Protein AF-A0AAV6K0D8-F1 (afdb_monomer)

Organism: NCBI:txid479676

Foldseek 3Di:
DDDPDDDPDDDDDDDPPCVVVDDDPQPPDPVSVVVVCVVVVVDDPDPPPPDDDDPPCPPVNDDDFDADPVRDGDDPVVSVLVVVCVVVVPDDDPVVVVVVVVVVVVVVVVVVVVD

Radius of gyration: 26.39 Å; Cα contacts (8 Å, |Δi|>4): 30; chains: 1; bounding box: 47×35×94 Å

pLDDT: mean 72.7, std 17.86, range [39.28, 94.81]

Secondary structure (DSSP, 8-state):
----------------GGGGGS-----SSHHHHHHHHHHTT-S--------SS-----TT------B-TTSPBPPHHHHHHHHHHHHH-----HHHHHHHHHHHHHHHHHHHH--

Mean predicted aligned error: 16.06 Å

Structure (mmCIF, N/CA/C/O backbone):
data_AF-A0AAV6K0D8-F1
#
_entry.id   AF-A0AAV6K0D8-F1
#
loop_
_atom_site.group_PDB
_atom_site.id
_atom_site.type_symbol
_atom_site.label_atom_id
_atom_site.label_alt_id
_atom_site.label_comp_id
_atom_site.label_asym_id
_atom_site.label_entity_id
_atom_site.label_seq_id
_atom_site.pdbx_PDB_ins_code
_atom_site.Cartn_x
_atom_site.Cartn_y
_atom_site.Cartn_z
_atom_site.occupancy
_atom_site.B_iso_or_equiv
_atom_site.auth_seq_id
_atom_site.auth_comp_id
_atom_site.auth_asym_id
_atom_site.auth_atom_id
_atom_site.pdbx_PDB_model_num
ATOM 1 N N . MET A 1 1 ? -28.947 4.432 73.920 1.00 40.81 1 MET A N 1
ATOM 2 C CA . MET A 1 1 ? -29.376 4.287 72.514 1.00 40.81 1 MET A CA 1
ATOM 3 C C . MET A 1 1 ? -28.165 4.630 71.675 1.00 40.81 1 MET A C 1
ATOM 5 O O . MET A 1 1 ? -27.810 5.796 71.593 1.00 40.81 1 MET A O 1
ATOM 9 N N . ASN A 1 2 ? -27.459 3.592 71.236 1.00 39.88 2 ASN A N 1
ATOM 10 C CA . ASN A 1 2 ? -26.191 3.680 70.520 1.00 39.88 2 ASN A CA 1
ATOM 11 C C . ASN A 1 2 ? -26.506 3.581 69.026 1.00 39.88 2 ASN A C 1
ATOM 13 O O . ASN A 1 2 ? -27.151 2.613 68.634 1.00 39.88 2 ASN A O 1
ATOM 17 N N . ASP A 1 3 ? -26.056 4.541 68.223 1.00 46.84 3 ASP A N 1
ATOM 18 C CA . ASP A 1 3 ? -26.129 4.485 66.758 1.00 46.84 3 ASP A CA 1
ATOM 19 C C . ASP A 1 3 ? -24.735 4.764 66.174 1.00 46.84 3 ASP A C 1
ATOM 21 O O . ASP A 1 3 ? -24.443 5.828 65.625 1.00 46.84 3 ASP A O 1
ATOM 25 N N . ASP A 1 4 ? -23.851 3.776 66.311 1.00 48.91 4 ASP A N 1
ATOM 26 C CA . ASP A 1 4 ? -22.557 3.726 65.630 1.00 48.91 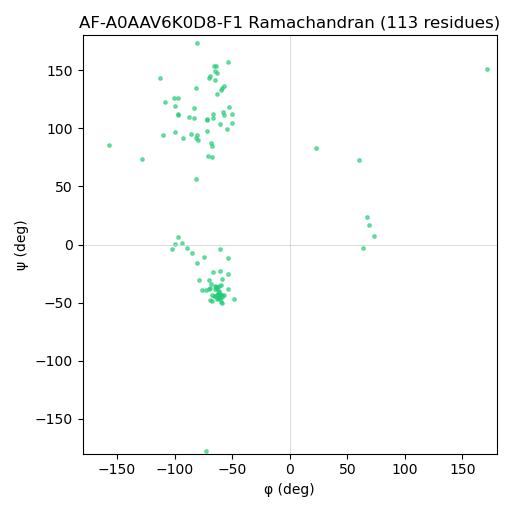4 ASP A CA 1
ATOM 27 C C . ASP A 1 4 ? -22.762 3.249 64.185 1.00 48.91 4 ASP A C 1
ATOM 29 O O . ASP A 1 4 ? -22.745 2.060 63.865 1.00 48.91 4 ASP A O 1
ATOM 33 N N . ARG A 1 5 ? -22.990 4.199 63.274 1.00 48.75 5 ARG A N 1
ATOM 34 C CA . ARG A 1 5 ? -23.107 3.921 61.837 1.00 48.75 5 ARG A CA 1
ATOM 35 C C . ARG A 1 5 ? -21.716 3.801 61.208 1.00 48.75 5 ARG A C 1
ATOM 37 O O . ARG A 1 5 ? -21.138 4.786 60.747 1.00 48.75 5 ARG A O 1
ATOM 44 N N . GLU A 1 6 ? -21.191 2.578 61.168 1.00 53.75 6 GLU A N 1
ATOM 45 C CA . GLU A 1 6 ? -19.944 2.207 60.486 1.00 53.75 6 GLU A CA 1
ATOM 46 C C . GLU A 1 6 ? -19.897 2.706 59.027 1.00 53.75 6 GLU A C 1
ATOM 48 O O . GLU A 1 6 ? -20.598 2.222 58.131 1.00 53.75 6 GLU A O 1
ATOM 53 N N . LYS A 1 7 ? -19.005 3.664 58.754 1.00 48.75 7 LYS A N 1
ATOM 54 C CA . LYS A 1 7 ? -18.615 4.057 57.394 1.00 48.75 7 LYS A CA 1
ATOM 55 C C . LYS A 1 7 ? -17.756 2.948 56.781 1.00 48.75 7 LYS A C 1
ATOM 57 O O . LYS A 1 7 ? -16.547 2.901 57.001 1.00 48.75 7 LYS A O 1
ATOM 62 N N . LYS A 1 8 ? -18.364 2.078 55.968 1.00 46.62 8 LYS A N 1
ATOM 63 C CA . LYS A 1 8 ? -17.636 1.113 55.126 1.00 46.62 8 LYS A CA 1
ATOM 64 C C . LYS A 1 8 ? -16.717 1.852 54.147 1.00 46.62 8 LYS A C 1
ATOM 66 O O . LYS A 1 8 ? -17.166 2.396 53.139 1.00 46.62 8 LYS A O 1
ATOM 71 N N . LYS A 1 9 ? -15.416 1.864 54.445 1.00 42.53 9 LYS A N 1
ATOM 72 C CA . LYS A 1 9 ? -14.358 2.297 53.527 1.00 42.53 9 LYS A CA 1
ATOM 73 C C . LYS A 1 9 ? -14.294 1.295 52.370 1.00 42.53 9 LYS A C 1
ATOM 75 O O . LYS A 1 9 ? -13.936 0.139 52.577 1.00 42.53 9 LYS A O 1
ATOM 80 N N . LYS A 1 10 ? -14.657 1.718 51.154 1.00 39.75 10 LYS A N 1
ATOM 81 C CA . LYS A 1 10 ? -14.321 0.969 49.935 1.00 39.75 10 LYS A CA 1
ATOM 82 C C . LYS A 1 10 ? -12.802 1.015 49.779 1.00 39.75 10 LYS A C 1
ATOM 84 O O . LYS A 1 10 ? -12.243 2.070 49.502 1.00 39.75 10 LYS A O 1
ATOM 89 N N . ILE A 1 11 ? -12.156 -0.121 50.006 1.00 39.28 11 ILE A N 1
ATOM 90 C CA . ILE A 1 11 ? -10.742 -0.328 49.704 1.00 39.28 11 ILE A CA 1
ATOM 91 C C . ILE A 1 11 ? -10.648 -0.412 48.178 1.00 39.28 11 ILE A C 1
ATOM 93 O O . ILE A 1 11 ? -11.128 -1.370 47.577 1.00 39.28 11 ILE A O 1
ATOM 97 N N . VAL A 1 12 ? -10.110 0.630 47.548 1.00 48.38 12 VAL A N 1
ATOM 98 C CA . VAL A 1 12 ? -9.714 0.590 46.137 1.00 48.38 12 VAL A CA 1
ATOM 99 C C . VAL A 1 12 ? -8.330 -0.045 46.113 1.00 48.38 12 VAL A C 1
ATOM 101 O O . VAL A 1 12 ? -7.377 0.538 46.627 1.00 48.38 12 VAL A O 1
ATOM 104 N N . ALA A 1 13 ? -8.250 -1.275 45.609 1.00 48.53 13 ALA A N 1
ATOM 105 C CA . ALA A 1 13 ? -6.985 -1.970 45.417 1.00 48.53 13 ALA A CA 1
ATOM 106 C C . ALA A 1 13 ? -6.133 -1.231 44.362 1.00 48.53 13 ALA A C 1
ATOM 108 O O . ALA A 1 13 ? -6.697 -0.718 43.390 1.00 48.53 13 ALA A O 1
ATOM 109 N N . PRO A 1 14 ? -4.806 -1.142 44.558 1.00 56.75 14 PRO A N 1
ATOM 110 C CA . PRO A 1 14 ? -3.899 -0.506 43.608 1.00 56.75 14 PRO A CA 1
ATOM 111 C C . PRO A 1 14 ? -3.900 -1.261 42.267 1.00 56.75 14 PRO A C 1
ATOM 113 O O . PRO A 1 14 ? -4.110 -2.475 42.253 1.00 56.75 14 PRO A O 1
ATOM 116 N N . PRO A 1 15 ? -3.708 -0.569 41.130 1.00 52.38 15 PRO A N 1
ATOM 117 C CA . PRO A 1 15 ? -3.683 -1.225 39.832 1.00 52.38 15 PRO A C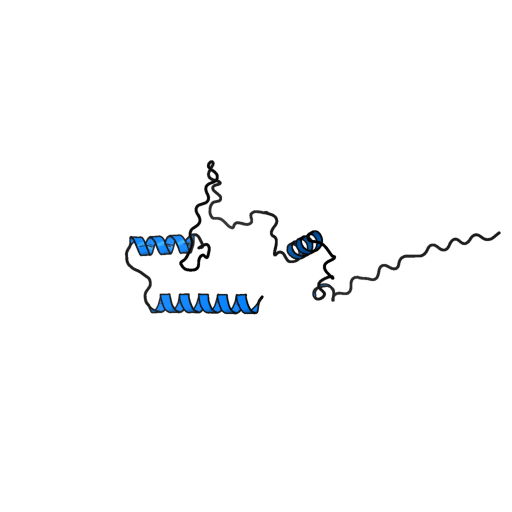A 1
ATOM 118 C C . PRO A 1 15 ? -2.393 -2.040 39.699 1.00 52.38 15 PRO A C 1
ATOM 120 O O . PRO A 1 15 ? -1.310 -1.481 39.548 1.00 52.38 15 PRO A O 1
ATOM 123 N N . ASP A 1 16 ? -2.521 -3.363 39.761 1.00 43.91 16 ASP A N 1
ATOM 124 C CA . ASP A 1 16 ? -1.415 -4.282 39.517 1.00 43.91 16 ASP A CA 1
ATOM 125 C C . ASP A 1 16 ? -0.863 -4.088 38.089 1.00 43.91 16 ASP A C 1
ATOM 127 O O . ASP A 1 16 ? -1.600 -4.069 37.094 1.00 43.91 16 ASP A O 1
ATOM 131 N N . GLU A 1 17 ? 0.463 -3.993 37.990 1.00 53.69 17 GLU A N 1
ATOM 132 C CA . GLU A 1 17 ? 1.268 -3.739 36.780 1.00 53.69 17 GLU A CA 1
ATOM 133 C C . GLU A 1 17 ? 1.104 -4.807 35.671 1.00 53.69 17 GLU A C 1
ATOM 135 O O . GLU A 1 17 ? 1.629 -4.673 34.568 1.00 53.69 17 GLU A O 1
ATOM 140 N N . THR A 1 18 ? 0.330 -5.865 35.929 1.00 48.56 18 THR A N 1
ATOM 141 C CA . THR A 1 18 ? 0.023 -6.956 34.986 1.00 48.56 18 THR A CA 1
ATOM 142 C C . THR A 1 18 ? -1.216 -6.699 34.119 1.00 48.56 18 THR A C 1
ATOM 144 O O . THR A 1 18 ? -1.518 -7.482 33.216 1.00 48.56 18 THR A O 1
ATOM 147 N N . THR A 1 19 ? -1.919 -5.584 34.339 1.00 48.91 19 THR A N 1
ATOM 148 C CA . THR A 1 19 ? -3.094 -5.164 33.552 1.00 48.91 19 THR A CA 1
ATOM 149 C C . THR A 1 19 ? -2.797 -4.929 32.071 1.00 48.91 19 THR A C 1
ATOM 151 O O . THR A 1 19 ? -3.692 -5.087 31.248 1.00 48.91 19 THR A O 1
ATOM 154 N N . PHE A 1 20 ? -1.544 -4.655 31.700 1.00 48.84 20 PHE A N 1
ATOM 155 C CA . PHE A 1 20 ? -1.149 -4.484 30.299 1.00 48.84 20 PHE A CA 1
ATOM 156 C C . PHE A 1 20 ? -1.266 -5.774 29.461 1.00 48.84 20 PHE A C 1
ATOM 158 O O . PHE A 1 20 ? -1.418 -5.708 28.245 1.00 48.84 20 PHE A O 1
ATOM 165 N N . LEU A 1 21 ? -1.224 -6.954 30.094 1.00 54.94 21 LEU A N 1
ATOM 166 C CA . LEU A 1 21 ? -1.291 -8.258 29.414 1.00 54.94 21 LEU A CA 1
ATOM 167 C C . LEU A 1 21 ? -2.665 -8.935 29.515 1.00 54.94 21 LEU A C 1
ATOM 169 O O . LEU A 1 21 ? -2.865 -10.006 28.941 1.00 54.94 21 LEU A O 1
ATOM 173 N N . ARG A 1 22 ? -3.613 -8.345 30.250 1.00 53.88 22 ARG A N 1
ATOM 174 C CA . ARG A 1 22 ? -4.943 -8.917 30.460 1.00 53.88 22 ARG A CA 1
ATOM 175 C C . ARG A 1 22 ? -5.964 -8.067 29.717 1.00 53.88 22 ARG A C 1
ATOM 177 O O . ARG A 1 22 ? -6.452 -7.082 30.261 1.00 53.88 22 ARG A O 1
ATOM 184 N N . GLU A 1 23 ? -6.290 -8.457 28.484 1.00 59.50 23 GLU A N 1
ATOM 185 C CA . GLU A 1 23 ? -7.424 -7.866 27.767 1.00 59.50 23 GLU A CA 1
ATOM 186 C C . GLU A 1 23 ? -8.666 -7.969 28.663 1.00 59.50 23 GLU A C 1
ATOM 188 O O . GLU A 1 23 ? -9.065 -9.057 29.095 1.00 59.50 23 GLU A O 1
ATOM 193 N N . ALA A 1 24 ? -9.233 -6.815 29.023 1.00 62.50 24 ALA A N 1
ATOM 194 C CA . ALA A 1 24 ? -10.448 -6.766 29.815 1.00 62.50 24 ALA A CA 1
ATOM 195 C C . ALA A 1 24 ? -11.545 -7.547 29.070 1.00 62.50 24 ALA A C 1
ATOM 197 O O . ALA A 1 24 ? -11.670 -7.390 27.853 1.00 62.50 24 ALA A O 1
ATOM 198 N N . PRO A 1 25 ? -12.344 -8.387 29.757 1.00 63.94 25 PRO A N 1
ATOM 199 C CA . PRO A 1 25 ? -13.426 -9.112 29.109 1.00 63.94 25 PRO A CA 1
ATOM 200 C C . PRO A 1 25 ? -14.350 -8.092 28.449 1.00 63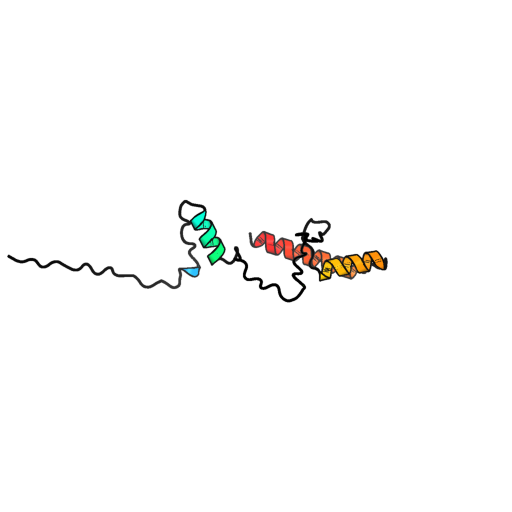.94 25 PRO A C 1
ATOM 202 O O . PRO A 1 25 ? -14.996 -7.295 29.132 1.00 63.94 25 PRO A O 1
ATOM 205 N N . ILE A 1 26 ? -14.365 -8.090 27.116 1.00 67.38 26 ILE A N 1
ATOM 206 C CA . ILE A 1 26 ? -15.180 -7.176 26.325 1.00 67.38 26 ILE A CA 1
ATOM 207 C C . ILE A 1 26 ? -16.626 -7.410 26.766 1.00 67.38 26 ILE A C 1
ATOM 209 O O . ILE A 1 26 ? -17.168 -8.507 26.612 1.00 67.38 26 ILE A O 1
ATOM 213 N N . GLY A 1 27 ? -17.237 -6.405 27.397 1.00 68.56 27 GLY A N 1
ATOM 214 C CA . GLY A 1 27 ? -18.651 -6.461 27.753 1.00 68.56 27 GLY A CA 1
ATOM 215 C C . GLY A 1 27 ? -19.497 -6.785 26.517 1.00 68.56 27 GLY A C 1
ATOM 216 O O . GLY A 1 27 ? -19.082 -6.555 25.384 1.00 68.56 27 GLY A O 1
ATOM 217 N N . LYS A 1 28 ? -20.698 -7.330 26.709 1.00 71.94 28 LYS A N 1
ATOM 218 C CA . LYS A 1 28 ? -21.583 -7.732 25.605 1.00 71.94 28 LYS A CA 1
ATOM 219 C C . LYS A 1 28 ? -22.085 -6.495 24.836 1.00 71.94 28 LYS A C 1
ATOM 221 O O . LYS A 1 28 ? -23.155 -5.983 25.143 1.00 71.94 28 LYS A O 1
ATOM 226 N N . GLY A 1 29 ? -21.321 -5.993 23.865 1.00 84.06 29 GLY A N 1
ATOM 227 C CA . GLY A 1 29 ? -21.762 -4.910 22.985 1.00 84.06 29 GLY A CA 1
ATOM 228 C C . GLY A 1 29 ? -20.677 -4.335 22.071 1.00 84.06 29 GLY A C 1
ATOM 229 O O . GLY A 1 29 ? -19.503 -4.285 22.429 1.00 84.06 29 GLY A O 1
ATOM 230 N N . LEU A 1 30 ? -21.100 -3.828 20.907 1.00 85.69 30 LEU A N 1
ATOM 231 C CA . LEU A 1 30 ? -20.235 -3.179 19.907 1.00 85.69 30 LEU A CA 1
ATOM 232 C C . LEU A 1 30 ? -19.484 -1.956 20.467 1.00 85.69 30 LEU A C 1
ATOM 234 O O . LEU A 1 30 ? -18.367 -1.658 20.056 1.00 85.69 30 LEU A O 1
ATOM 238 N N . ALA A 1 31 ? -20.070 -1.263 21.444 1.00 84.50 31 ALA A N 1
ATOM 239 C CA . ALA A 1 31 ? -19.425 -0.129 22.102 1.00 84.50 31 ALA A CA 1
ATOM 240 C C . ALA A 1 31 ? -18.152 -0.543 22.860 1.00 84.50 31 ALA A C 1
ATOM 242 O O . ALA A 1 31 ? -17.151 0.167 22.822 1.00 84.50 31 ALA A O 1
ATOM 243 N N . ALA A 1 32 ? -18.164 -1.715 23.506 1.00 84.94 32 ALA A N 1
ATOM 244 C CA . ALA A 1 32 ? -16.998 -2.228 24.217 1.00 84.94 32 ALA A CA 1
ATOM 245 C C . ALA A 1 32 ? -15.891 -2.653 23.241 1.00 84.94 32 ALA A C 1
ATOM 247 O O . ALA A 1 32 ? -14.721 -2.388 23.502 1.00 84.94 32 ALA A O 1
ATOM 248 N N . THR A 1 33 ? -16.253 -3.246 22.094 1.00 85.06 33 THR A N 1
ATOM 249 C CA . THR A 1 33 ? -15.277 -3.563 21.041 1.00 85.06 33 THR A CA 1
ATOM 250 C C . THR A 1 33 ? -14.664 -2.298 20.442 1.00 85.06 33 THR A C 1
ATOM 252 O O . THR A 1 33 ? -13.451 -2.240 20.296 1.00 85.06 33 THR A O 1
ATOM 255 N N . LEU A 1 34 ? -15.464 -1.266 20.139 1.00 86.38 34 LEU A N 1
ATOM 256 C CA . LEU A 1 34 ? -14.955 -0.002 19.588 1.00 86.38 34 LEU A CA 1
ATOM 257 C C . LEU A 1 34 ? -13.979 0.682 20.551 1.00 86.38 34 LEU A C 1
ATOM 259 O O . LEU A 1 34 ? -12.898 1.079 20.129 1.00 86.38 34 LEU A O 1
ATOM 263 N N . LYS A 1 35 ? -14.321 0.731 21.843 1.00 85.38 35 LYS A N 1
ATOM 264 C CA . LYS A 1 35 ? -13.452 1.289 22.884 1.00 85.38 35 LYS A CA 1
ATOM 265 C C . LYS A 1 35 ? -12.121 0.538 22.998 1.00 85.38 35 LYS A C 1
ATOM 267 O O . LYS A 1 35 ? -11.073 1.164 23.066 1.00 85.38 35 LYS A O 1
ATOM 272 N N . LEU A 1 36 ? -12.145 -0.796 22.947 1.00 85.31 36 LEU A N 1
ATOM 273 C CA . LEU A 1 36 ? -10.921 -1.603 22.957 1.00 85.31 36 LEU A CA 1
ATOM 274 C C . LEU A 1 36 ? -10.065 -1.379 21.697 1.00 85.31 36 LEU A C 1
ATOM 276 O O . LEU A 1 36 ? -8.842 -1.334 21.781 1.00 85.31 36 LEU A O 1
ATOM 280 N N . LEU A 1 37 ? -10.683 -1.229 20.522 1.00 85.25 37 LEU A N 1
ATOM 281 C CA . LEU A 1 37 ? -9.961 -0.944 19.277 1.00 85.25 37 LEU A CA 1
ATOM 282 C C . LEU A 1 37 ? -9.338 0.464 19.270 1.00 85.25 37 LEU A C 1
ATOM 284 O O . LEU A 1 37 ? -8.266 0.645 18.690 1.00 85.25 37 LEU A O 1
ATOM 288 N N . GLU A 1 38 ? -9.998 1.436 19.897 1.00 84.88 38 GLU A N 1
ATOM 289 C CA . GLU A 1 38 ? -9.477 2.788 20.122 1.00 84.88 38 GLU A CA 1
ATOM 290 C C . GLU A 1 38 ? -8.295 2.766 21.104 1.00 84.88 38 GLU A C 1
ATOM 292 O O . GLU A 1 38 ? -7.221 3.259 20.770 1.00 84.88 38 GLU A O 1
ATOM 297 N N . GLU A 1 39 ? -8.431 2.091 22.252 1.00 83.81 39 GLU A N 1
ATOM 298 C CA . GLU A 1 39 ? -7.346 1.891 23.231 1.00 83.81 39 GLU A CA 1
ATOM 299 C C . GLU A 1 39 ? -6.139 1.148 22.624 1.00 83.81 39 GLU A C 1
ATOM 301 O O . GLU A 1 39 ? -4.988 1.459 22.928 1.00 83.81 39 GLU A O 1
ATOM 306 N N . ARG A 1 40 ? -6.387 0.200 21.709 1.00 83.25 40 ARG A N 1
ATOM 307 C CA . ARG A 1 40 ? -5.353 -0.519 20.943 1.00 83.25 40 ARG A CA 1
ATOM 308 C C . ARG A 1 40 ? -4.720 0.334 19.832 1.00 83.25 40 ARG A C 1
ATOM 310 O O . ARG A 1 40 ? -3.740 -0.092 19.223 1.00 83.25 40 ARG A O 1
ATOM 317 N N . GLY A 1 41 ? -5.277 1.506 19.525 1.00 80.94 41 GLY A N 1
ATOM 318 C CA . GLY A 1 41 ? -4.828 2.368 18.428 1.00 80.94 41 GLY A CA 1
ATOM 319 C C . GLY A 1 41 ? -5.105 1.798 17.031 1.00 80.94 41 GLY A C 1
ATOM 320 O O . GLY A 1 41 ? -4.508 2.243 16.051 1.00 80.94 41 GLY A O 1
ATOM 321 N N . ALA A 1 42 ? -5.990 0.800 16.926 1.00 80.44 42 ALA A N 1
ATOM 322 C CA . ALA A 1 42 ? -6.444 0.236 15.654 1.00 80.44 42 ALA A CA 1
ATOM 323 C C . ALA A 1 42 ? -7.495 1.133 14.984 1.00 80.44 42 ALA A C 1
ATOM 325 O O . ALA A 1 42 ? -7.578 1.191 13.757 1.00 80.44 42 ALA A O 1
ATOM 326 N N . LEU A 1 43 ? -8.277 1.851 15.794 1.00 72.56 43 LEU A N 1
ATOM 327 C CA . LEU A 1 43 ? -9.119 2.946 15.338 1.00 72.56 43 LEU A CA 1
ATOM 328 C C . LEU A 1 43 ? -8.380 4.255 15.587 1.00 72.56 43 LEU A C 1
ATOM 330 O O . LEU A 1 43 ? -8.167 4.657 16.725 1.00 72.56 43 LEU A O 1
ATOM 334 N N . ARG A 1 44 ? -7.989 4.913 14.499 1.00 70.12 44 ARG A N 1
ATOM 335 C CA . ARG A 1 44 ? -7.567 6.309 14.532 1.00 70.12 44 ARG A CA 1
ATOM 336 C C . ARG A 1 44 ? -8.817 7.163 14.363 1.00 70.12 44 ARG A C 1
ATOM 338 O O . ARG A 1 44 ? -9.400 7.184 13.279 1.00 70.12 44 ARG A O 1
ATOM 345 N N . THR A 1 45 ? -9.240 7.846 15.422 1.00 62.06 45 THR A N 1
ATOM 346 C CA . THR A 1 45 ? -10.038 9.066 15.275 1.00 62.06 45 THR A CA 1
ATOM 347 C C . THR A 1 45 ? -9.193 10.034 14.451 1.00 62.06 45 THR A C 1
ATOM 349 O O . THR A 1 45 ? -7.973 10.075 14.606 1.00 62.06 45 THR A O 1
ATOM 352 N N . GLN A 1 46 ? -9.786 10.691 13.457 1.00 58.25 46 GLN A N 1
ATOM 353 C CA . GLN A 1 46 ? -9.021 11.490 12.504 1.00 58.25 46 GLN A CA 1
ATOM 354 C C . GLN A 1 46 ? -8.421 12.724 13.187 1.00 58.25 46 GLN A C 1
ATOM 356 O O . GLN A 1 46 ? -9.003 13.7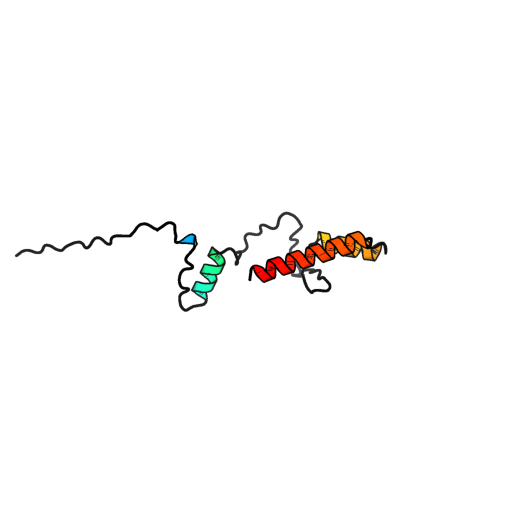99 13.164 1.00 58.25 46 GLN A O 1
ATOM 361 N N . GLU A 1 47 ? -7.234 12.573 13.760 1.00 59.47 47 G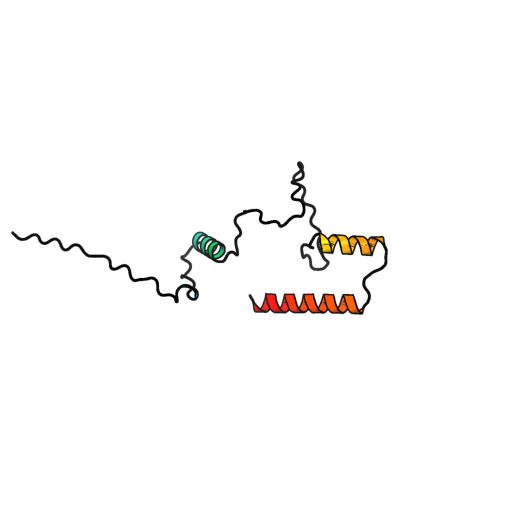LU A N 1
ATOM 362 C CA . GLU A 1 47 ? -6.227 13.619 13.732 1.00 59.47 47 GLU A CA 1
ATOM 363 C C . GLU A 1 47 ? -5.304 13.265 12.567 1.00 59.47 47 GLU A C 1
ATOM 365 O O . GLU A 1 47 ? -4.677 12.200 12.519 1.00 59.47 47 GLU A O 1
ATOM 370 N N . THR A 1 48 ? -5.370 14.097 11.533 1.00 54.25 48 THR A N 1
ATOM 371 C CA . THR A 1 48 ? -4.691 13.940 10.248 1.00 54.25 48 THR A CA 1
ATOM 372 C C . THR A 1 48 ? -3.181 14.078 10.417 1.00 54.25 48 THR A C 1
ATOM 374 O O . THR A 1 48 ? -2.582 15.066 10.004 1.00 54.25 48 THR A O 1
ATOM 377 N N . ASP A 1 49 ? -2.531 13.056 10.966 1.00 47.25 49 ASP A N 1
ATOM 378 C CA . ASP A 1 49 ? -1.080 12.888 10.886 1.00 47.25 49 ASP A CA 1
ATOM 379 C C . ASP A 1 49 ? -0.714 12.254 9.538 1.00 47.25 49 ASP A C 1
ATOM 381 O O . ASP A 1 49 ? -0.105 11.181 9.444 1.00 47.25 49 ASP A O 1
ATOM 385 N N . HIS A 1 50 ? -1.129 12.907 8.455 1.00 48.47 50 HIS A N 1
ATOM 386 C CA . HIS A 1 50 ? -0.603 12.642 7.129 1.00 48.47 50 HIS A CA 1
ATOM 387 C C . HIS A 1 50 ? 0.656 13.485 6.982 1.00 48.47 50 HIS A C 1
ATOM 389 O O . HIS A 1 50 ? 0.620 14.66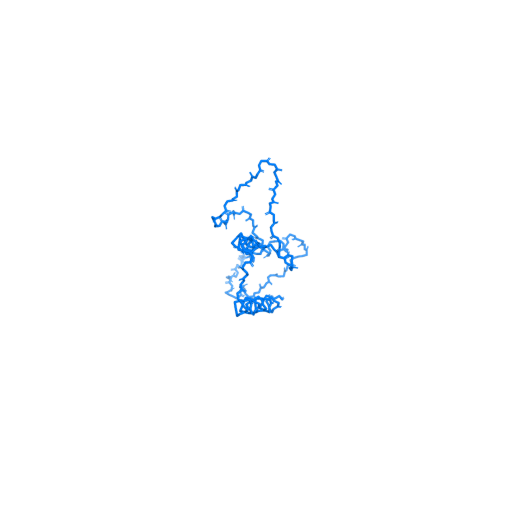5 6.641 1.00 48.47 50 HIS A O 1
ATOM 395 N N . GLY A 1 51 ? 1.802 12.867 7.271 1.00 43.09 51 GLY A N 1
ATOM 396 C CA . GLY A 1 51 ? 3.096 13.411 6.891 1.00 43.09 51 GLY A CA 1
ATOM 397 C C . GLY A 1 51 ? 3.085 13.785 5.407 1.00 43.09 51 GLY A C 1
ATOM 398 O O . GLY A 1 51 ? 3.115 12.909 4.550 1.00 43.09 51 GLY A O 1
ATOM 399 N N . VAL A 1 52 ? 2.999 15.090 5.145 1.00 49.56 52 VAL A N 1
ATOM 400 C CA . VAL A 1 52 ? 3.308 15.821 3.909 1.00 49.56 52 VAL A CA 1
ATOM 401 C C . VAL A 1 52 ? 3.262 14.970 2.632 1.00 49.56 52 VAL A C 1
ATOM 403 O O . VAL A 1 52 ? 4.315 14.562 2.161 1.00 49.56 52 VAL A O 1
ATOM 406 N N . VAL A 1 53 ? 2.077 14.764 2.040 1.00 47.06 53 VAL A N 1
ATOM 407 C CA . VAL A 1 53 ? 1.831 14.905 0.585 1.00 47.06 53 VAL A CA 1
ATOM 408 C C . VAL A 1 53 ? 0.330 15.166 0.367 1.00 47.06 53 VAL A C 1
ATOM 410 O O . VAL A 1 53 ? -0.431 14.247 0.100 1.00 47.06 53 VAL A O 1
ATOM 413 N N . GLY A 1 54 ? -0.062 16.440 0.454 1.00 45.38 54 GLY A N 1
ATOM 414 C CA . GLY A 1 54 ? -1.160 17.028 -0.323 1.00 45.38 54 GLY A CA 1
ATOM 415 C C . GLY A 1 54 ? -2.563 16.445 -0.153 1.00 45.38 54 GLY A C 1
ATOM 416 O O . GLY A 1 54 ? -3.100 15.898 -1.113 1.00 45.38 54 GLY A O 1
ATOM 417 N N . ASP A 1 55 ? -3.198 16.708 0.988 1.00 52.19 55 ASP A N 1
ATOM 418 C CA . ASP A 1 55 ? -4.659 16.693 1.106 1.00 52.19 55 ASP A CA 1
ATOM 419 C C . ASP A 1 55 ? -5.227 17.909 0.355 1.00 52.19 55 ASP A C 1
ATOM 421 O O . ASP A 1 55 ? -5.574 18.936 0.932 1.00 52.19 55 ASP A O 1
ATOM 425 N N . GLN A 1 56 ? -5.261 17.835 -0.976 1.00 59.50 56 GLN A N 1
ATOM 426 C CA . GLN A 1 56 ? -6.203 18.653 -1.728 1.00 59.50 56 GLN A CA 1
ATOM 427 C C . GLN A 1 56 ? -7.536 17.923 -1.665 1.00 59.50 56 GLN A C 1
ATOM 429 O O . GLN A 1 56 ? -7.806 17.033 -2.472 1.00 59.50 56 GLN A O 1
ATOM 434 N N . GLU A 1 57 ? -8.361 18.296 -0.689 1.00 55.47 57 GLU A N 1
ATOM 435 C CA . GLU A 1 57 ? -9.799 18.094 -0.785 1.00 55.47 57 GLU A CA 1
ATOM 436 C C . GLU A 1 57 ? -10.231 18.761 -2.094 1.00 55.47 57 GLU A C 1
ATOM 438 O O . GLU A 1 57 ? -10.288 19.988 -2.220 1.00 55.47 57 GLU A O 1
ATOM 443 N N . THR A 1 58 ? -10.399 17.958 -3.145 1.00 55.62 58 THR A N 1
ATOM 444 C CA . THR A 1 58 ? -10.928 18.492 -4.387 1.00 55.62 58 THR A CA 1
ATOM 445 C C . THR A 1 58 ? -12.334 18.956 -4.052 1.00 55.62 58 THR A C 1
ATOM 447 O O . THR A 1 58 ? -13.125 18.207 -3.486 1.00 55.62 58 THR A O 1
ATOM 450 N N . VAL A 1 59 ? -12.662 20.193 -4.412 1.00 61.94 59 VAL A N 1
ATOM 451 C CA . VAL A 1 59 ? -13.975 20.826 -4.174 1.00 61.94 59 VAL A CA 1
ATOM 452 C C . VAL A 1 59 ? -15.149 19.970 -4.711 1.00 61.94 59 VAL A C 1
ATOM 454 O O . VAL A 1 59 ? -16.310 20.214 -4.407 1.00 61.94 59 VAL A O 1
ATOM 457 N N . LEU A 1 60 ? -14.841 18.940 -5.503 1.00 70.44 60 LEU A N 1
ATOM 458 C CA . LEU A 1 60 ? -15.755 18.005 -6.147 1.00 70.44 60 LEU A CA 1
ATOM 459 C C . LEU A 1 60 ? -15.897 16.653 -5.417 1.00 70.44 60 LEU A C 1
ATOM 461 O O . LEU A 1 60 ? -16.618 15.790 -5.909 1.00 70.44 60 LEU A O 1
ATOM 465 N N . GLY A 1 61 ? -15.217 16.431 -4.285 1.00 72.50 61 GLY A N 1
ATOM 466 C CA . GLY A 1 61 ? -15.304 15.181 -3.517 1.00 72.50 61 GLY A CA 1
ATOM 467 C C . GLY A 1 61 ? -14.709 13.958 -4.228 1.00 72.50 61 GLY A C 1
ATOM 468 O O . GLY A 1 61 ? -15.099 12.825 -3.947 1.00 72.50 61 GLY A O 1
ATOM 469 N N . ILE A 1 62 ? -13.785 14.161 -5.173 1.00 76.56 62 ILE A N 1
ATOM 470 C CA . ILE A 1 62 ? -13.181 13.077 -5.957 1.00 76.56 62 ILE A CA 1
ATOM 471 C C . ILE A 1 62 ? -11.813 12.729 -5.366 1.00 76.56 62 ILE A C 1
ATOM 473 O O . ILE A 1 62 ? -10.901 13.558 -5.364 1.00 76.56 62 ILE A O 1
ATOM 477 N N . SER A 1 63 ? -11.663 11.480 -4.915 1.00 76.56 63 SER A N 1
ATOM 478 C CA . SER A 1 63 ? -10.385 10.904 -4.483 1.00 76.56 63 SER A CA 1
ATOM 479 C C . SER A 1 63 ? -9.799 10.020 -5.584 1.00 76.56 63 SER A C 1
ATOM 481 O O . SER A 1 63 ? -10.464 9.110 -6.087 1.00 76.56 63 SER A O 1
ATOM 483 N N . LEU A 1 64 ? -8.552 10.288 -5.982 1.00 81.31 64 LEU A N 1
ATOM 484 C CA . LEU A 1 64 ? -7.851 9.498 -6.992 1.00 81.31 64 LEU A CA 1
ATOM 485 C C . LEU A 1 64 ? -7.019 8.397 -6.327 1.00 81.31 64 LEU A C 1
ATOM 487 O O . LEU A 1 64 ? -5.844 8.582 -6.012 1.00 81.31 64 LEU A O 1
ATOM 491 N N . GLU A 1 65 ? -7.614 7.219 -6.170 1.00 87.00 65 GLU A N 1
ATOM 492 C CA . GLU A 1 65 ? -6.898 6.040 -5.686 1.00 87.00 65 GLU A CA 1
ATOM 493 C C . GLU A 1 65 ? -6.118 5.349 -6.812 1.00 87.00 65 GLU A C 1
ATOM 495 O O . GLU A 1 65 ? -6.631 5.093 -7.905 1.00 87.00 65 GLU A O 1
ATOM 500 N N . ARG A 1 66 ? -4.866 4.977 -6.533 1.00 87.75 66 ARG A N 1
ATOM 501 C CA . ARG A 1 66 ? -4.046 4.144 -7.424 1.00 87.75 66 ARG A CA 1
ATOM 502 C C . ARG A 1 66 ? -3.903 2.759 -6.804 1.00 87.75 66 ARG A C 1
ATOM 504 O O . ARG A 1 66 ? -3.403 2.649 -5.688 1.00 87.75 66 ARG A O 1
ATOM 511 N N . ARG A 1 67 ? -4.319 1.714 -7.525 1.00 88.62 67 ARG A N 1
ATOM 512 C CA . ARG A 1 67 ? -4.270 0.323 -7.046 1.00 88.62 67 ARG A CA 1
ATOM 513 C C . ARG A 1 67 ? -3.282 -0.543 -7.823 1.00 88.62 67 ARG A C 1
ATOM 515 O O . ARG A 1 67 ? -3.127 -0.379 -9.033 1.00 88.62 67 ARG A O 1
ATOM 522 N N . ASP A 1 68 ? -2.620 -1.458 -7.118 1.00 86.25 68 ASP A N 1
ATOM 523 C CA . ASP A 1 68 ? -1.734 -2.483 -7.678 1.00 86.25 68 ASP A CA 1
ATOM 524 C C . ASP A 1 68 ? -2.522 -3.694 -8.223 1.00 86.25 68 ASP A C 1
ATOM 526 O O . ASP A 1 68 ? -3.721 -3.839 -7.997 1.00 86.25 68 ASP A O 1
ATOM 530 N N . GLU A 1 69 ? -1.815 -4.630 -8.872 1.00 85.81 69 GLU A N 1
ATOM 531 C CA . GLU A 1 69 ? -2.336 -5.931 -9.345 1.00 85.81 69 GLU A CA 1
ATOM 532 C C . GLU A 1 69 ? -3.021 -6.761 -8.242 1.00 85.81 69 GLU A C 1
ATOM 534 O O . GLU A 1 69 ? -3.885 -7.585 -8.523 1.00 85.81 69 GLU A O 1
ATOM 539 N N . PHE A 1 70 ? -2.650 -6.529 -6.982 1.00 80.62 70 PHE A N 1
ATOM 540 C CA . PHE A 1 70 ? -3.197 -7.220 -5.813 1.00 80.62 70 PHE A CA 1
ATOM 541 C C . PHE A 1 70 ? -4.314 -6.428 -5.111 1.00 80.62 70 PHE A C 1
ATOM 543 O O . PHE A 1 70 ? -4.740 -6.813 -4.026 1.00 80.62 70 PHE A O 1
ATOM 550 N N . GLY A 1 71 ? -4.760 -5.302 -5.681 1.00 83.44 71 GLY A N 1
ATOM 551 C CA . GLY A 1 71 ? -5.823 -4.463 -5.116 1.00 83.44 71 GLY A CA 1
ATOM 552 C C . GLY A 1 71 ? -5.425 -3.638 -3.887 1.00 83.44 71 GLY A C 1
ATOM 553 O O . GLY A 1 71 ? -6.290 -3.005 -3.286 1.00 83.44 71 GLY A O 1
ATOM 554 N N . ARG A 1 72 ? -4.137 -3.618 -3.514 1.00 85.38 72 ARG A N 1
ATOM 555 C CA . ARG A 1 72 ? -3.605 -2.718 -2.477 1.00 85.38 72 ARG A CA 1
ATOM 556 C C . ARG A 1 72 ? -3.712 -1.265 -2.968 1.00 85.38 72 ARG A C 1
ATOM 558 O O . ARG A 1 72 ? -3.777 -1.005 -4.166 1.00 85.38 72 ARG A O 1
ATOM 565 N N . ILE A 1 73 ? -3.802 -0.318 -2.038 1.00 88.56 73 ILE A N 1
ATOM 566 C CA . ILE A 1 73 ? -3.675 1.107 -2.357 1.00 88.56 73 ILE A CA 1
ATOM 567 C C . ILE A 1 73 ? -2.178 1.414 -2.408 1.00 88.56 73 ILE A C 1
ATOM 569 O O . ILE A 1 73 ? -1.466 1.251 -1.412 1.00 88.56 73 ILE A O 1
ATOM 573 N N . MET A 1 74 ? -1.692 1.819 -3.580 1.00 87.94 74 MET A N 1
ATOM 574 C CA . MET A 1 74 ? -0.288 2.152 -3.778 1.00 87.94 74 MET A CA 1
ATOM 575 C C . MET A 1 74 ? 0.053 3.440 -3.044 1.00 87.94 74 MET A C 1
ATOM 577 O O . MET A 1 74 ? -0.705 4.410 -3.062 1.00 87.94 74 MET A O 1
ATOM 581 N N . THR A 1 75 ? 1.257 3.496 -2.480 1.00 89.62 75 THR A N 1
ATOM 582 C CA . THR A 1 75 ? 1.787 4.777 -2.008 1.00 89.62 75 THR A CA 1
ATOM 583 C C . THR A 1 75 ? 2.011 5.722 -3.202 1.00 89.62 75 THR A C 1
ATOM 585 O O . THR A 1 75 ? 2.377 5.248 -4.288 1.00 89.62 75 THR A O 1
ATOM 588 N N . PRO A 1 76 ? 1.884 7.056 -3.041 1.00 89.31 76 PRO A N 1
ATOM 589 C CA . PRO A 1 76 ? 2.069 8.006 -4.147 1.00 89.31 76 PRO A CA 1
ATOM 590 C C . PRO A 1 76 ? 3.412 7.830 -4.876 1.00 89.31 76 PRO A C 1
ATOM 592 O O . PRO A 1 76 ? 3.495 7.858 -6.105 1.00 89.31 76 PRO A O 1
ATOM 595 N N . LYS A 1 77 ? 4.475 7.538 -4.116 1.00 89.94 77 LYS A N 1
ATOM 596 C CA . LYS A 1 77 ? 5.822 7.270 -4.640 1.00 89.94 77 LYS A CA 1
ATOM 597 C C . LYS A 1 77 ? 5.884 6.017 -5.510 1.00 89.94 77 LYS A C 1
ATOM 599 O O . LYS A 1 77 ? 6.654 5.958 -6.469 1.00 89.94 77 LYS A O 1
ATOM 604 N N . GLU A 1 78 ? 5.136 4.981 -5.158 1.00 88.50 78 GLU A N 1
ATOM 605 C CA . GLU A 1 78 ? 5.090 3.754 -5.943 1.00 88.50 78 GLU A CA 1
ATOM 606 C C . GLU A 1 78 ? 4.242 3.924 -7.198 1.00 88.50 78 GLU A C 1
ATOM 6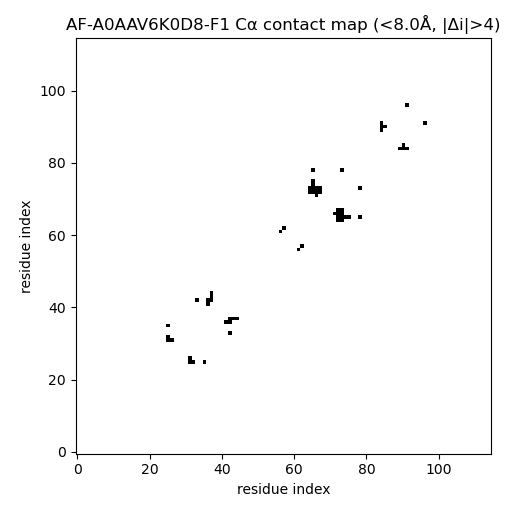08 O O . GLU A 1 78 ? 4.667 3.448 -8.252 1.00 88.50 78 GLU A O 1
ATOM 613 N N . ALA A 1 79 ? 3.120 4.643 -7.104 1.00 91.31 79 ALA A N 1
ATOM 614 C CA . ALA A 1 79 ? 2.284 4.984 -8.250 1.00 91.31 79 ALA A CA 1
ATOM 615 C C . ALA A 1 79 ? 3.078 5.781 -9.298 1.00 91.31 79 ALA A C 1
ATOM 617 O O . ALA A 1 79 ? 3.158 5.362 -10.452 1.00 91.31 79 ALA A O 1
ATOM 618 N N . PHE A 1 80 ? 3.777 6.844 -8.878 1.00 91.19 80 PHE A N 1
ATOM 619 C CA . PHE A 1 80 ? 4.635 7.633 -9.767 1.00 91.19 80 PHE A CA 1
ATOM 620 C C . PHE A 1 80 ? 5.709 6.777 -10.446 1.00 91.19 80 PHE A C 1
ATOM 622 O O . PHE A 1 80 ? 5.921 6.872 -11.649 1.00 91.19 80 PHE A O 1
ATOM 629 N N . ARG A 1 81 ? 6.367 5.874 -9.703 1.00 91.06 81 ARG A N 1
ATOM 630 C CA . ARG A 1 81 ? 7.374 4.978 -10.294 1.00 91.06 81 ARG A CA 1
ATOM 631 C C . ARG A 1 81 ? 6.783 4.075 -11.369 1.00 91.06 81 ARG A C 1
ATOM 633 O O . ARG A 1 81 ? 7.440 3.854 -12.383 1.00 91.06 81 ARG A O 1
ATOM 640 N N . VAL A 1 82 ? 5.593 3.522 -11.145 1.00 90.69 82 VAL A N 1
ATOM 641 C CA . VAL A 1 82 ? 4.906 2.704 -12.152 1.00 90.69 82 VAL A CA 1
ATOM 642 C C . VAL A 1 82 ? 4.607 3.539 -13.392 1.00 90.69 82 VAL A C 1
ATOM 644 O O . VAL A 1 82 ? 4.922 3.092 -14.493 1.00 90.69 82 VAL A O 1
ATOM 647 N N . ASP A 1 83 ? 4.093 4.754 -13.217 1.00 91.69 83 ASP A N 1
ATOM 648 C CA . ASP A 1 8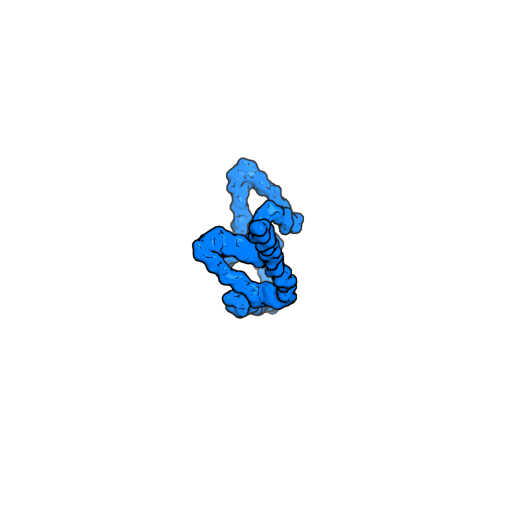3 ? 3.804 5.669 -14.323 1.00 91.69 83 ASP A CA 1
ATOM 649 C C . ASP A 1 83 ? 5.070 6.028 -15.106 1.00 91.69 83 ASP A C 1
ATOM 651 O O . ASP A 1 83 ? 5.080 5.911 -16.327 1.00 91.69 83 ASP A O 1
ATOM 655 N N . CYS A 1 84 ? 6.178 6.349 -14.431 1.00 92.69 84 CYS A N 1
ATOM 656 C CA . CYS A 1 84 ? 7.460 6.604 -15.089 1.00 92.69 84 CYS A CA 1
ATOM 657 C C . CYS A 1 84 ? 7.947 5.404 -15.903 1.00 92.69 84 CYS A C 1
ATOM 659 O O . CYS A 1 84 ? 8.443 5.571 -17.013 1.00 92.69 84 CYS A O 1
ATOM 661 N N . HIS A 1 85 ? 7.837 4.186 -15.367 1.00 91.31 85 HIS A N 1
ATOM 662 C CA . HIS A 1 85 ? 8.259 2.984 -16.089 1.00 91.31 85 HIS A CA 1
ATOM 663 C C . HIS A 1 85 ? 7.358 2.675 -17.283 1.00 91.31 85 HIS A C 1
ATOM 665 O O . HIS A 1 85 ? 7.874 2.262 -18.321 1.00 91.31 85 HIS A O 1
ATOM 671 N N . LYS A 1 86 ? 6.046 2.902 -17.152 1.00 92.44 86 LYS A N 1
ATOM 672 C CA . LYS A 1 86 ? 5.089 2.806 -18.262 1.00 92.44 86 LYS A CA 1
ATOM 673 C C . LYS A 1 86 ? 5.403 3.839 -19.341 1.00 92.44 86 LYS A C 1
ATOM 675 O O . LYS A 1 86 ? 5.429 3.495 -20.513 1.00 92.44 86 LYS A O 1
ATOM 680 N N . PHE A 1 87 ? 5.711 5.068 -18.935 1.00 94.81 87 PHE A N 1
ATOM 681 C CA . PHE A 1 87 ? 6.014 6.170 -19.839 1.00 94.81 87 PHE A CA 1
ATOM 682 C C . PHE A 1 87 ? 7.345 5.979 -20.578 1.00 94.81 87 PHE A C 1
ATOM 684 O O . PHE A 1 87 ? 7.410 6.106 -21.794 1.00 94.81 87 PHE A O 1
ATOM 691 N N . HIS A 1 88 ? 8.416 5.625 -19.865 1.00 93.44 88 HIS A N 1
ATOM 692 C CA . HIS A 1 88 ? 9.742 5.458 -20.466 1.00 93.44 88 HIS A CA 1
ATOM 693 C C . HIS A 1 88 ? 9.983 4.069 -21.076 1.00 93.44 88 HIS A C 1
ATOM 695 O O . HIS A 1 88 ? 11.052 3.840 -21.643 1.00 93.44 88 HIS A O 1
ATOM 701 N N . GLY A 1 89 ? 9.069 3.108 -20.896 1.00 92.81 89 GLY A N 1
ATOM 702 C CA . GLY A 1 89 ? 9.186 1.724 -21.384 1.00 92.81 89 GLY A CA 1
ATOM 703 C C . GLY A 1 89 ? 10.341 0.907 -20.781 1.00 92.81 89 GLY A C 1
ATOM 704 O O . GLY A 1 89 ? 10.500 -0.277 -21.071 1.00 92.81 89 GLY A O 1
ATOM 705 N N . LYS A 1 90 ? 11.169 1.513 -19.924 1.00 90.44 90 LYS A N 1
ATOM 706 C CA . LYS A 1 90 ? 12.334 0.884 -19.294 1.00 90.44 90 LYS A CA 1
ATOM 707 C C . LYS A 1 90 ? 11.972 0.455 -17.888 1.00 90.44 90 LYS A C 1
ATOM 709 O O . LYS A 1 90 ? 12.024 1.270 -16.974 1.00 90.44 90 LYS A O 1
ATOM 714 N N . GLY A 1 91 ? 11.612 -0.810 -17.708 1.00 86.81 91 GLY A N 1
ATOM 715 C CA . GLY A 1 91 ? 11.281 -1.373 -16.400 1.00 86.81 91 GLY A CA 1
ATOM 716 C C . GLY A 1 91 ? 12.489 -1.589 -15.480 1.00 86.81 91 GLY A C 1
ATOM 717 O O . GLY A 1 91 ? 13.644 -1.305 -15.801 1.00 86.81 91 GLY A O 1
ATOM 718 N N . PHE A 1 92 ? 12.225 -2.149 -14.303 1.00 86.88 92 PHE A N 1
ATOM 719 C CA . PHE A 1 92 ? 13.286 -2.583 -13.396 1.00 86.88 92 PHE A CA 1
ATOM 720 C C . PHE A 1 92 ? 14.035 -3.797 -13.959 1.00 86.88 92 PHE A C 1
ATOM 722 O O . PHE A 1 92 ? 13.421 -4.710 -14.503 1.00 86.88 92 PHE A O 1
ATOM 729 N N . GLY A 1 93 ? 15.346 -3.884 -13.726 1.00 89.88 93 GLY A N 1
ATOM 730 C CA . GLY A 1 93 ? 16.104 -5.108 -14.011 1.00 89.88 93 GLY A CA 1
ATOM 731 C C . GLY A 1 93 ? 15.657 -6.302 -13.150 1.00 89.88 93 GLY A C 1
ATOM 732 O O . GLY A 1 93 ? 15.199 -6.120 -12.017 1.00 89.88 93 GLY A O 1
ATOM 733 N N . LYS A 1 94 ? 15.847 -7.530 -13.656 1.00 91.00 94 LYS A N 1
ATOM 734 C CA . LYS A 1 94 ? 15.381 -8.794 -13.039 1.00 91.00 94 LYS A CA 1
ATOM 735 C C . LYS A 1 94 ? 15.731 -8.917 -11.547 1.00 91.00 94 LYS A C 1
ATOM 737 O O . LYS A 1 94 ? 14.855 -9.165 -10.723 1.00 91.00 94 LYS A O 1
ATOM 742 N N . ARG A 1 95 ? 16.980 -8.615 -11.170 1.00 93.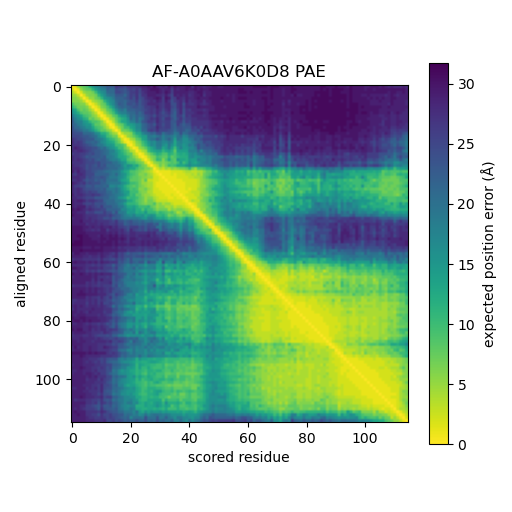06 95 ARG A N 1
ATOM 743 C CA . ARG A 1 95 ? 17.449 -8.661 -9.770 1.00 93.06 95 ARG A CA 1
ATOM 744 C C . ARG A 1 95 ? 16.689 -7.698 -8.842 1.00 93.06 95 ARG A C 1
ATOM 746 O O . ARG A 1 95 ? 16.436 -8.026 -7.683 1.00 93.06 95 ARG A O 1
ATOM 753 N N . LYS A 1 96 ? 16.303 -6.508 -9.329 1.00 90.75 96 LYS A N 1
ATOM 754 C CA . LYS A 1 96 ? 15.508 -5.537 -8.548 1.00 90.75 96 LYS A CA 1
ATOM 755 C C . LYS A 1 96 ? 14.061 -6.007 -8.386 1.00 90.75 96 LYS A C 1
ATOM 757 O O . LYS A 1 96 ? 13.508 -5.847 -7.299 1.00 90.75 96 LYS A O 1
ATOM 762 N N . GLN A 1 97 ? 13.477 -6.607 -9.426 1.00 90.00 97 GLN A N 1
ATOM 763 C CA . GLN A 1 97 ? 12.131 -7.183 -9.356 1.00 90.00 97 GLN A CA 1
ATOM 764 C C . GLN A 1 97 ? 12.071 -8.331 -8.342 1.00 90.00 97 GLN A C 1
ATOM 766 O O . GLN A 1 97 ? 11.206 -8.336 -7.469 1.00 90.00 97 GLN A O 1
ATOM 771 N N . GLU A 1 98 ? 13.042 -9.246 -8.386 1.00 92.75 98 GLU A N 1
ATOM 772 C CA . GLU A 1 98 ? 13.109 -10.384 -7.465 1.00 92.75 98 GLU A CA 1
ATOM 773 C C . GLU A 1 98 ? 13.264 -9.930 -6.004 1.00 92.75 98 GLU A C 1
ATOM 775 O O . GLU A 1 98 ? 12.543 -10.402 -5.124 1.00 92.75 98 GLU A O 1
ATOM 780 N N . LYS A 1 99 ? 14.140 -8.948 -5.734 1.00 93.81 99 LYS A N 1
ATOM 781 C CA . LYS A 1 99 ? 14.298 -8.381 -4.384 1.00 93.81 99 LYS A CA 1
ATOM 782 C C . LYS A 1 99 ? 13.004 -7.738 -3.878 1.00 93.81 99 LYS A C 1
ATOM 784 O O . LYS A 1 99 ? 12.674 -7.892 -2.704 1.00 93.81 99 LYS A O 1
ATOM 789 N N . ARG A 1 100 ? 12.268 -7.027 -4.742 1.00 87.50 100 ARG A N 1
ATOM 790 C CA . ARG A 1 100 ? 10.973 -6.425 -4.382 1.00 87.50 100 ARG A CA 1
ATOM 791 C C . ARG A 1 100 ? 9.930 -7.502 -4.076 1.00 87.50 100 ARG A C 1
ATOM 793 O O . ARG A 1 100 ? 9.276 -7.409 -3.044 1.00 87.50 100 ARG A O 1
ATOM 800 N N . ARG A 1 101 ? 9.852 -8.557 -4.897 1.00 86.81 101 ARG A N 1
ATOM 801 C CA . ARG A 1 101 ? 8.961 -9.707 -4.670 1.00 86.81 101 ARG A CA 1
ATOM 802 C C . ARG A 1 101 ? 9.255 -10.398 -3.335 1.00 86.81 101 ARG A C 1
ATOM 804 O O . ARG A 1 101 ? 8.333 -10.670 -2.579 1.00 86.81 101 ARG A O 1
ATOM 811 N N . LYS A 1 102 ? 10.532 -10.629 -3.007 1.00 92.00 102 LYS A N 1
ATOM 812 C CA . LYS A 1 102 ? 10.934 -11.236 -1.724 1.00 92.00 102 LYS A CA 1
ATOM 813 C C . LYS A 1 102 ? 10.538 -10.383 -0.517 1.00 92.00 102 LYS A C 1
ATOM 815 O O . LYS A 1 102 ? 10.049 -10.933 0.461 1.00 92.00 102 LYS A O 1
ATOM 820 N N . ARG A 1 103 ? 10.711 -9.057 -0.590 1.00 87.94 103 ARG A N 1
ATOM 821 C CA . ARG A 1 103 ? 10.284 -8.130 0.477 1.00 87.94 103 ARG A CA 1
ATOM 822 C C . ARG A 1 103 ? 8.780 -8.194 0.714 1.00 87.94 103 ARG A C 1
ATOM 824 O O . ARG A 1 103 ? 8.365 -8.337 1.852 1.00 87.94 103 ARG A O 1
ATOM 831 N N . TYR A 1 104 ? 7.998 -8.165 -0.362 1.00 85.50 104 TYR A N 1
ATOM 832 C CA . TYR A 1 104 ? 6.545 -8.271 -0.278 1.00 85.50 104 TYR A CA 1
ATOM 833 C C . TYR A 1 104 ? 6.094 -9.603 0.338 1.00 85.50 104 TYR A C 1
ATOM 835 O O . TYR A 1 104 ? 5.267 -9.624 1.241 1.00 85.50 104 TYR A O 1
ATOM 843 N N . LEU A 1 105 ? 6.690 -10.722 -0.088 1.00 88.38 105 LEU A N 1
ATOM 844 C CA . LEU A 1 105 ? 6.386 -12.034 0.490 1.00 88.38 105 LEU A CA 1
ATOM 845 C C . LEU A 1 105 ? 6.763 -12.124 1.975 1.00 88.38 105 LEU A C 1
ATOM 847 O O . LEU A 1 105 ? 6.057 -12.775 2.740 1.00 88.38 105 LEU A O 1
ATOM 851 N N . ALA A 1 106 ? 7.861 -11.488 2.386 1.00 88.69 106 ALA A N 1
ATOM 852 C CA . ALA A 1 106 ? 8.249 -11.423 3.791 1.00 88.69 106 ALA A CA 1
ATOM 853 C C . ALA A 1 106 ? 7.261 -10.582 4.619 1.00 88.69 106 ALA A C 1
ATOM 855 O O . ALA A 1 106 ? 6.855 -11.024 5.688 1.00 88.69 106 ALA A O 1
ATOM 856 N N . GLU A 1 107 ? 6.824 -9.428 4.103 1.00 86.25 107 GLU A N 1
ATOM 857 C CA . GLU A 1 107 ? 5.813 -8.564 4.735 1.00 86.25 107 GLU A CA 1
ATOM 858 C C . GLU A 1 107 ? 4.470 -9.296 4.882 1.00 86.25 107 GLU A C 1
ATOM 860 O O . GLU A 1 107 ? 3.910 -9.333 5.971 1.00 86.25 107 GLU A O 1
ATOM 865 N N . LEU A 1 108 ? 4.000 -9.981 3.833 1.00 84.88 108 LEU A N 1
ATOM 866 C CA . LEU A 1 108 ? 2.781 -10.794 3.896 1.00 84.88 108 LEU A CA 1
ATOM 867 C C . LEU A 1 108 ? 2.872 -11.919 4.930 1.00 84.88 108 LEU A C 1
ATOM 869 O O . LEU A 1 108 ? 1.915 -12.160 5.663 1.00 84.88 108 LEU A O 1
ATOM 873 N N . ARG A 1 109 ? 4.009 -12.624 4.987 1.00 85.19 109 ARG A N 1
ATOM 874 C CA . ARG A 1 109 ? 4.226 -13.675 5.991 1.00 85.19 109 ARG A CA 1
ATOM 875 C C . ARG A 1 109 ? 4.218 -13.096 7.397 1.00 85.19 109 ARG A C 1
ATOM 877 O O . ARG A 1 109 ? 3.565 -13.666 8.258 1.00 85.19 109 ARG A O 1
ATOM 884 N N . SER A 1 110 ? 4.903 -11.975 7.610 1.00 84.44 110 SER A N 1
ATOM 885 C CA . SER A 1 110 ? 4.914 -11.289 8.902 1.00 84.44 110 SER A CA 1
ATOM 886 C C . SER A 1 110 ? 3.502 -10.883 9.314 1.00 84.44 110 SER A C 1
ATOM 888 O O . SER A 1 110 ? 3.071 -11.221 10.407 1.00 84.44 110 SER A O 1
ATOM 890 N N . ASN A 1 111 ? 2.753 -10.232 8.423 1.00 80.12 111 ASN A N 1
ATOM 891 C CA . ASN A 1 111 ? 1.405 -9.754 8.726 1.00 80.12 111 ASN A CA 1
ATOM 892 C C . ASN A 1 111 ? 0.424 -10.904 8.990 1.00 80.12 111 ASN A C 1
ATOM 894 O O . ASN A 1 111 ? -0.418 -10.779 9.868 1.00 80.12 111 ASN A O 1
ATOM 898 N N . ARG A 1 112 ? 0.551 -12.037 8.283 1.00 75.75 112 ARG A N 1
ATOM 899 C CA . ARG A 1 112 ? -0.273 -13.236 8.521 1.00 75.75 112 ARG A CA 1
ATOM 900 C C . ARG A 1 112 ? 0.055 -13.940 9.840 1.00 75.75 112 ARG A C 1
ATOM 902 O O . ARG A 1 112 ? -0.805 -14.599 10.400 1.00 75.75 112 ARG A O 1
ATOM 909 N N . LEU A 1 113 ? 1.301 -13.864 10.298 1.00 63.50 113 LEU A N 1
ATOM 910 C CA . LEU A 1 113 ? 1.704 -14.434 11.588 1.00 63.50 113 LEU A CA 1
ATOM 911 C C . LEU A 1 113 ? 1.349 -13.518 12.770 1.00 63.50 113 LEU A C 1
ATOM 913 O O . LEU A 1 113 ? 1.370 -13.972 13.907 1.00 63.50 113 LEU A O 1
ATOM 917 N N . LEU A 1 114 ? 1.047 -12.244 12.502 1.00 52.84 114 LEU A N 1
ATOM 918 C CA . LEU A 1 114 ? 0.640 -11.234 13.485 1.00 52.84 114 LEU A CA 1
ATOM 919 C C . LEU A 1 114 ? -0.891 -11.118 13.639 1.00 52.84 114 LEU A C 1
ATOM 921 O O . LEU A 1 114 ? -1.351 -10.267 14.401 1.00 52.84 114 LEU A O 1
ATOM 925 N N . SER A 1 115 ? -1.664 -11.940 12.918 1.00 44.78 115 SER A N 1
ATOM 926 C CA . SER A 1 115 ? -3.130 -12.044 13.008 1.00 44.78 115 SER A CA 1
ATOM 927 C C . SER A 1 115 ? -3.546 -13.321 13.718 1.00 44.78 115 SER A C 1
ATOM 929 O O . SER A 1 115 ? -4.443 -13.239 14.578 1.00 44.78 115 SER A O 1
#

Solvent-accessible surface area (backbone atoms only — not comparable to full-atom values): 7767 Å² total; per-residue (Å²): 139,86,82,84,79,78,80,82,76,81,80,78,76,79,86,64,90,64,56,86,78,51,82,71,81,68,55,98,48,71,68,42,51,51,51,51,33,40,77,68,60,75,48,73,74,90,70,85,82,68,80,85,78,79,89,69,79,42,95,79,77,66,80,89,83,51,67,49,100,82,69,47,77,49,53,71,73,55,47,53,50,52,49,51,27,67,72,67,69,59,68,78,55,71,72,58,51,52,54,52,53,52,51,51,54,51,51,53,52,52,55,63,75,74,108

InterPro domains:
  IPR005011 SNU66/SART1 family [PF03343] (62-104)
  IPR005011 SNU66/SART1 family [PTHR14152] (4-112)

Sequence (115 aa):
MNDDREKKKKIVAPPDETTFLREAPIGKGLAATLKLLEERGALRTQETDHGVVGDQETVLGISLERRDEFGRIMTPKEAFRVDCHKFHGKGFGKRKQEKRRKRYLAELRSNRLLS